Protein AF-A0A6I4SZS1-F1 (afdb_monomer)

Mean predicted aligned error: 14.14 Å

InterPro domains:
  IPR013424 PEP-CTER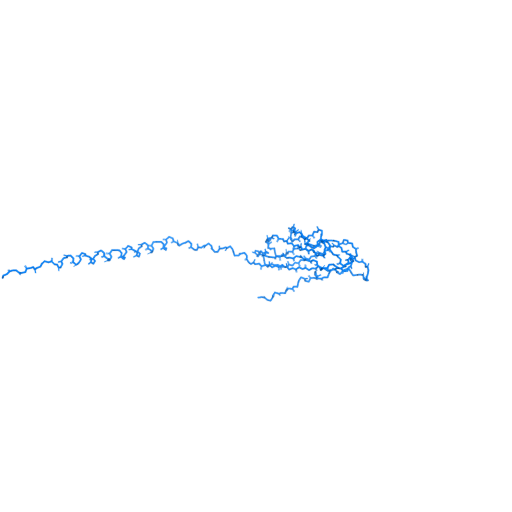M protein-sorting domain [PF07589] (123-147)
  IPR013424 PEP-CTERM protein-sorting domain [TIGR02595] (124-148)

Secondary structure (DSSP, 8-state):
-------TTTT----SSTTT---EEEEEEEEEE--TTEEEEEEEEEEPPPSSGGG-EEEEEEEETTEEPEEE-TTTTSS-EEE----BPPSEEEEEEEEEE-SS--EEEEEEEEE--------PPPHHHHHHHHHHHHHHHHHHHHHHHHHHTT-------

Solvent-accessible surface area (backbone atoms only — not comparable to full-atom values): 9493 Å² total; per-residue (Å²): 130,88,79,76,90,61,70,72,80,67,75,52,92,70,67,93,52,76,101,79,64,48,54,41,81,51,76,51,75,50,71,48,75,44,62,64,69,23,26,36,75,45,47,40,37,35,36,44,75,33,91,47,69,42,26,21,45,46,81,76,47,36,24,54,72,79,47,60,44,54,72,49,43,93,65,82,59,33,31,35,36,31,35,49,78,75,44,79,36,39,60,66,36,43,42,40,38,29,27,40,30,37,44,64,45,56,53,50,71,53,79,38,76,40,74,68,70,71,75,72,73,71,78,68,72,48,75,67,52,55,48,52,53,53,50,52,51,50,54,54,54,51,56,56,52,57,58,52,58,66,59,65,77,74,74,85,83,84,86,76,135

pLDDT: mean 78.37, std 19.18, range [21.27, 97.12]

Organism: NCBI:txid1737568

Nearest PDB structures (foldseek):
  4p8q-assembly1_B  TM=3.636E-01  e=7.326E-02  Homo sapiens
  6owo-assembly1_M  TM=4.122E-01  e=4.899E-01  Mus musculus
  2zou-assembly1_A  TM=3.584E-01  e=3.918E-01  Homo sapiens
  4en2-assembly2_A  TM=3.548E-01  e=3.705E-01  Mus musculus
  1yi9-assembly1_A  TM=5.148E-01  e=4.582E+00  Rattus norvegicus

Structure (mmCIF, N/CA/C/O backbone):
data_AF-A0A6I4SZS1-F1
#
_entry.id   AF-A0A6I4SZS1-F1
#
loop_
_atom_site.group_PDB
_atom_site.id
_atom_site.type_symbol
_atom_site.label_atom_id
_atom_site.label_alt_id
_atom_site.label_comp_id
_atom_site.label_asym_id
_atom_site.label_entity_id
_atom_site.label_seq_id
_atom_site.pdbx_PDB_ins_code
_atom_site.Cartn_x
_atom_site.Cartn_y
_atom_site.Cartn_z
_atom_site.occupancy
_atom_site.B_iso_or_equiv
_atom_site.auth_seq_id
_atom_site.auth_comp_id
_atom_site.auth_asym_id
_atom_site.auth_atom_id
_atom_site.pdbx_PDB_model_num
ATOM 1 N N . GLY A 1 1 ? 5.167 -8.222 21.572 1.00 28.92 1 GLY A N 1
ATOM 2 C CA . GLY A 1 1 ? 5.656 -9.169 20.557 1.00 28.92 1 GLY A CA 1
ATOM 3 C C . GLY A 1 1 ? 6.596 -8.414 19.655 1.00 28.92 1 GLY A C 1
ATOM 4 O O . GLY A 1 1 ? 6.268 -7.303 19.271 1.00 28.92 1 GLY A O 1
ATOM 5 N N . THR A 1 2 ? 7.782 -8.949 19.410 1.00 21.27 2 THR A N 1
ATOM 6 C CA . THR A 1 2 ? 8.777 -8.368 18.505 1.00 21.27 2 THR A CA 1
ATOM 7 C C . THR A 1 2 ? 8.239 -8.415 17.077 1.00 21.27 2 THR A C 1
ATOM 9 O O . THR A 1 2 ? 8.022 -9.494 16.532 1.00 21.27 2 THR A O 1
ATOM 12 N N . PHE A 1 3 ? 7.954 -7.250 16.494 1.00 26.09 3 PHE A N 1
ATOM 13 C CA . PHE A 1 3 ? 7.483 -7.146 15.117 1.00 26.09 3 PHE A CA 1
ATOM 14 C C . PHE A 1 3 ? 8.682 -7.323 14.195 1.00 26.09 3 PHE A C 1
ATOM 16 O O . PHE A 1 3 ? 9.512 -6.426 14.065 1.00 26.09 3 PHE A O 1
ATOM 23 N N . GLN A 1 4 ? 8.795 -8.494 13.577 1.00 26.86 4 GLN A N 1
ATOM 24 C CA . GLN A 1 4 ? 9.735 -8.689 12.487 1.00 26.86 4 GLN A CA 1
ATOM 25 C C . GLN A 1 4 ? 9.174 -7.941 11.273 1.00 26.86 4 GLN A C 1
ATOM 27 O O . GLN A 1 4 ? 8.398 -8.484 10.491 1.00 26.86 4 GLN A O 1
ATOM 32 N N . SER A 1 5 ? 9.515 -6.653 11.162 1.00 35.81 5 SER A N 1
ATOM 33 C CA . SER A 1 5 ? 9.376 -5.882 9.929 1.00 35.81 5 SER A CA 1
ATOM 34 C C . SER A 1 5 ? 10.332 -6.488 8.911 1.00 35.81 5 SER A C 1
ATOM 36 O O . SER A 1 5 ? 11.503 -6.134 8.811 1.00 35.81 5 SER A O 1
ATOM 38 N N . GLY A 1 6 ? 9.835 -7.498 8.227 1.00 31.92 6 GLY A N 1
ATOM 39 C CA . GLY A 1 6 ? 10.582 -8.264 7.262 1.00 31.92 6 GLY A CA 1
ATOM 40 C C . GLY A 1 6 ? 9.565 -8.976 6.413 1.00 31.92 6 GLY A C 1
ATOM 41 O O . GLY A 1 6 ? 9.266 -10.144 6.648 1.00 31.92 6 GLY A O 1
ATOM 42 N N . ILE A 1 7 ? 9.030 -8.260 5.428 1.00 43.97 7 ILE A N 1
ATOM 43 C CA . ILE A 1 7 ? 8.498 -8.910 4.241 1.00 43.97 7 ILE A CA 1
ATOM 44 C C . ILE A 1 7 ? 9.707 -9.558 3.540 1.00 43.97 7 ILE A C 1
ATOM 46 O O . ILE A 1 7 ? 10.241 -9.028 2.572 1.00 43.97 7 ILE A O 1
ATOM 50 N N . GLY A 1 8 ? 10.239 -10.653 4.084 1.00 35.41 8 GLY A N 1
ATOM 51 C CA . GLY A 1 8 ? 11.180 -11.471 3.329 1.00 35.41 8 GLY A CA 1
ATOM 52 C C . GLY A 1 8 ? 10.440 -12.064 2.127 1.00 35.41 8 GLY A C 1
ATOM 53 O O . GLY A 1 8 ? 9.239 -12.313 2.237 1.00 35.41 8 GLY A O 1
ATOM 54 N N . PRO A 1 9 ? 11.082 -12.336 0.986 1.00 37.59 9 PRO A N 1
ATOM 55 C CA . PRO A 1 9 ? 12.164 -11.641 0.294 1.00 37.59 9 PRO A CA 1
ATOM 56 C C . PRO A 1 9 ? 11.584 -10.624 -0.725 1.00 37.59 9 PRO A C 1
ATOM 58 O O . PRO A 1 9 ? 11.893 -10.684 -1.909 1.00 37.59 9 PRO A O 1
ATOM 61 N N . LEU A 1 10 ? 10.680 -9.722 -0.314 1.00 46.03 10 LEU A N 1
ATOM 62 C CA . LEU A 1 10 ? 9.997 -8.797 -1.246 1.00 46.03 10 LEU A CA 1
ATOM 63 C C . LEU A 1 10 ? 10.686 -7.432 -1.400 1.00 46.03 10 LEU A C 1
ATOM 65 O O . LEU A 1 10 ? 10.175 -6.552 -2.084 1.00 46.03 10 LEU A O 1
ATOM 69 N N . ASN A 1 11 ? 11.849 -7.243 -0.784 1.00 41.47 11 ASN A N 1
ATOM 70 C CA . ASN A 1 11 ? 12.668 -6.035 -0.900 1.00 41.47 11 ASN A CA 1
ATOM 71 C C . ASN A 1 11 ? 13.697 -6.094 -2.041 1.00 41.47 11 ASN A C 1
ATOM 73 O O . ASN A 1 11 ? 14.477 -5.157 -2.210 1.00 41.47 11 ASN A O 1
ATOM 77 N N . GLN A 1 12 ? 13.687 -7.157 -2.846 1.00 38.72 12 GLN A N 1
ATOM 78 C CA . GLN A 1 12 ? 14.489 -7.237 -4.056 1.00 38.72 12 GLN A CA 1
ATOM 79 C C . GLN A 1 12 ? 13.623 -7.800 -5.180 1.00 38.72 12 GLN A C 1
ATOM 81 O O . GLN A 1 12 ? 13.266 -8.975 -5.181 1.00 38.72 12 GLN A O 1
ATOM 86 N N . VAL A 1 13 ? 13.330 -6.970 -6.182 1.00 38.91 13 VAL A N 1
ATOM 87 C CA . VAL A 1 13 ? 13.135 -7.493 -7.536 1.00 38.91 13 VAL A CA 1
ATOM 88 C C . VAL A 1 13 ? 14.498 -8.052 -7.944 1.00 38.91 13 VAL A C 1
ATOM 90 O O . VAL A 1 13 ? 15.315 -7.346 -8.526 1.00 38.91 13 VAL A O 1
ATOM 93 N N . SER A 1 14 ? 14.812 -9.280 -7.522 1.00 39.84 14 SER A N 1
ATOM 94 C CA . SER A 1 14 ? 15.977 -9.991 -8.036 1.00 39.84 14 SER A CA 1
ATOM 95 C C . SER A 1 14 ? 15.536 -10.592 -9.353 1.00 39.84 14 SER A C 1
ATOM 97 O O . SER A 1 14 ? 14.948 -11.668 -9.398 1.00 39.84 14 SER A O 1
ATOM 99 N N . CYS A 1 15 ? 15.754 -9.872 -10.446 1.00 43.31 15 CYS A N 1
ATOM 100 C CA . CYS A 1 15 ? 15.994 -10.596 -11.678 1.00 43.31 15 CYS A CA 1
ATOM 101 C C . CYS A 1 15 ? 17.425 -11.097 -11.545 1.00 43.31 15 CYS A C 1
ATOM 103 O O . CYS A 1 15 ? 18.380 -10.322 -11.593 1.00 43.31 15 CYS A O 1
ATOM 105 N N . ASP A 1 16 ? 17.550 -12.392 -11.283 1.00 39.38 16 ASP A N 1
ATOM 106 C CA . ASP A 1 16 ? 18.818 -13.091 -11.130 1.00 39.38 16 ASP A CA 1
ATOM 107 C C . ASP A 1 16 ? 19.574 -13.145 -12.467 1.00 39.38 16 ASP A C 1
ATOM 109 O O . ASP A 1 16 ? 19.829 -14.233 -12.946 1.00 39.38 16 ASP A O 1
ATOM 113 N N . LEU A 1 17 ? 19.914 -12.015 -13.110 1.00 39.34 17 LEU A N 1
ATOM 114 C CA . LEU A 1 17 ? 20.815 -11.937 -14.271 1.00 39.34 17 LEU A CA 1
ATOM 115 C C . LEU A 1 17 ? 21.343 -10.500 -14.525 1.00 39.34 17 LEU A C 1
ATOM 117 O O . LEU A 1 17 ? 20.755 -9.751 -15.298 1.00 39.34 17 LEU A O 1
ATOM 121 N N . GLY A 1 18 ? 22.517 -10.162 -13.972 1.00 35.41 18 GLY A N 1
ATOM 122 C CA . GLY A 1 18 ? 23.518 -9.256 -14.581 1.00 35.41 18 GLY A CA 1
ATOM 123 C C . GLY A 1 18 ? 23.146 -7.797 -14.960 1.00 35.41 18 GLY A C 1
ATOM 124 O O . GLY A 1 18 ? 22.015 -7.353 -14.807 1.00 35.41 18 GLY 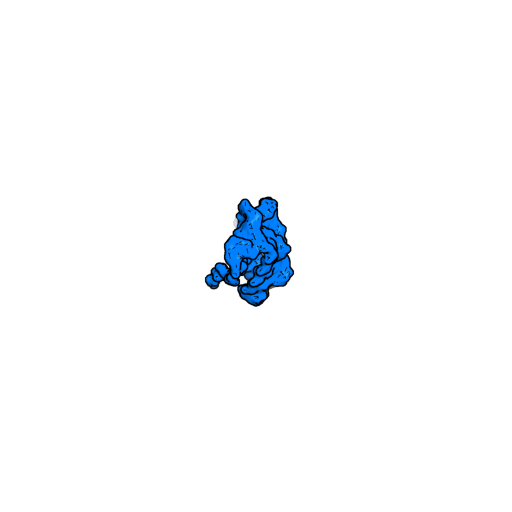A O 1
ATOM 125 N N . PRO A 1 19 ? 24.108 -6.984 -15.455 1.00 39.81 19 PRO A N 1
ATOM 126 C CA . PRO A 1 19 ? 24.094 -5.517 -15.292 1.00 39.81 19 PRO A CA 1
ATOM 127 C C . PRO A 1 19 ? 23.094 -4.714 -16.151 1.00 39.81 19 PRO A C 1
ATOM 129 O O . PRO A 1 19 ? 23.026 -3.494 -16.000 1.00 39.81 19 PRO A O 1
ATOM 132 N N . THR A 1 20 ? 22.341 -5.347 -17.057 1.00 47.59 20 THR A N 1
ATOM 133 C CA . THR A 1 20 ? 21.481 -4.668 -18.054 1.00 47.59 20 THR A CA 1
ATOM 134 C C . THR A 1 20 ? 20.214 -5.457 -18.444 1.00 47.59 20 THR A C 1
ATOM 136 O O . THR A 1 20 ? 19.604 -5.156 -19.466 1.00 47.59 20 THR A O 1
ATOM 139 N N . GLY A 1 21 ? 19.796 -6.466 -17.667 1.00 47.69 21 GLY A N 1
ATOM 140 C CA . GLY A 1 21 ? 18.838 -7.487 -18.136 1.00 47.69 21 GLY A CA 1
ATOM 141 C C . GLY A 1 21 ? 17.379 -7.399 -17.667 1.00 47.69 21 GLY A C 1
ATOM 142 O O . GLY A 1 21 ? 16.563 -8.194 -18.118 1.00 47.69 21 GLY A O 1
ATOM 143 N N . CYS A 1 22 ? 17.020 -6.480 -16.774 1.00 61.22 22 CYS A N 1
ATOM 144 C CA . CYS A 1 22 ? 15.723 -6.523 -16.082 1.00 61.22 22 CYS A CA 1
ATOM 145 C C . CYS A 1 22 ? 14.610 -5.660 -16.692 1.00 61.22 22 CYS A C 1
ATOM 147 O O . CYS A 1 22 ? 13.520 -5.617 -16.129 1.00 61.22 22 CYS A O 1
ATOM 149 N N . ALA A 1 23 ? 14.870 -4.906 -17.763 1.00 72.44 23 ALA A N 1
ATOM 150 C CA . ALA A 1 23 ? 13.878 -3.967 -18.280 1.00 72.44 23 ALA A CA 1
ATOM 151 C C . ALA A 1 23 ? 12.658 -4.706 -18.855 1.00 72.44 23 ALA A C 1
ATOM 153 O O . ALA A 1 23 ? 12.809 -5.620 -19.664 1.00 72.44 23 ALA A O 1
ATOM 154 N N . GLY A 1 24 ? 11.452 -4.300 -18.462 1.00 76.94 24 GLY A N 1
ATOM 155 C CA . GLY A 1 24 ? 10.213 -4.946 -18.892 1.00 76.94 24 GLY A CA 1
ATOM 156 C C . GLY A 1 24 ? 9.192 -5.103 -17.773 1.00 76.94 24 GLY A C 1
ATOM 157 O O . GLY A 1 24 ? 9.230 -4.382 -16.777 1.00 76.94 24 GLY A O 1
ATOM 158 N N . ILE A 1 25 ? 8.249 -6.026 -17.972 1.00 82.06 25 ILE A N 1
ATOM 159 C CA . ILE A 1 25 ? 7.197 -6.334 -16.997 1.00 82.06 25 ILE A CA 1
ATOM 160 C C . ILE A 1 25 ? 7.795 -7.158 -15.860 1.00 82.06 25 ILE A C 1
ATOM 162 O O . ILE A 1 25 ? 8.487 -8.143 -16.107 1.00 82.06 25 ILE A O 1
ATOM 166 N N . PHE A 1 26 ? 7.469 -6.799 -14.624 1.00 80.12 26 PHE A N 1
ATOM 167 C CA . PHE A 1 26 ? 7.758 -7.612 -13.450 1.00 80.12 26 PHE A CA 1
ATOM 168 C C . PHE A 1 26 ? 6.477 -7.938 -12.685 1.00 80.12 26 PHE A C 1
ATOM 170 O O . PHE A 1 26 ? 5.496 -7.192 -12.713 1.00 80.12 26 PHE A O 1
ATOM 177 N N . THR A 1 27 ? 6.536 -9.042 -11.946 1.00 81.94 27 THR A N 1
ATOM 178 C CA . THR A 1 27 ? 5.549 -9.435 -10.941 1.00 81.94 27 THR A CA 1
ATOM 179 C C . THR A 1 27 ? 6.283 -9.883 -9.685 1.00 81.94 27 THR A C 1
ATOM 181 O O . THR A 1 27 ? 7.196 -10.702 -9.765 1.00 81.94 27 THR A O 1
ATOM 184 N N . ALA A 1 28 ? 5.872 -9.372 -8.534 1.00 77.62 28 ALA A N 1
ATOM 185 C CA . ALA A 1 28 ? 6.356 -9.752 -7.220 1.00 77.62 28 ALA A CA 1
ATOM 186 C C . ALA A 1 28 ? 5.161 -10.196 -6.374 1.00 77.62 28 ALA A C 1
ATOM 188 O O . ALA A 1 28 ? 4.218 -9.433 -6.165 1.00 77.62 28 ALA A O 1
ATOM 189 N N . SER A 1 29 ? 5.209 -11.430 -5.885 1.00 80.88 29 SER A N 1
ATOM 190 C CA . SER A 1 29 ? 4.150 -12.026 -5.075 1.00 80.88 29 SER A CA 1
ATOM 191 C C . SER A 1 29 ? 4.746 -12.594 -3.802 1.00 80.88 29 SER A C 1
ATOM 193 O O . SER A 1 29 ? 5.776 -13.264 -3.838 1.00 80.88 29 SER A O 1
ATOM 195 N N . GLY A 1 30 ? 4.094 -12.347 -2.672 1.00 80.25 30 GLY A N 1
ATOM 196 C CA . GLY A 1 30 ? 4.518 -12.885 -1.389 1.00 80.25 30 GLY A CA 1
ATOM 197 C C . GLY A 1 30 ? 3.347 -13.089 -0.450 1.00 80.25 30 GLY A C 1
ATOM 198 O O . GLY A 1 30 ? 2.292 -12.464 -0.579 1.00 80.25 30 GLY A O 1
ATOM 199 N N . THR A 1 31 ? 3.546 -13.983 0.511 1.00 86.75 31 THR A N 1
ATOM 200 C CA . THR A 1 31 ? 2.545 -14.299 1.524 1.00 86.75 31 THR A CA 1
ATOM 201 C C . THR A 1 31 ? 3.058 -13.957 2.906 1.00 86.75 31 THR A C 1
ATOM 203 O O . THR A 1 31 ? 4.223 -14.207 3.209 1.00 86.75 31 THR A O 1
ATOM 206 N N . PHE A 1 32 ? 2.182 -13.457 3.770 1.00 86.00 32 PHE A N 1
ATOM 207 C CA . PHE A 1 32 ? 2.509 -13.218 5.170 1.00 86.00 32 PHE A CA 1
ATOM 208 C C . PHE A 1 32 ? 1.369 -13.650 6.084 1.00 86.00 32 PHE A C 1
ATOM 210 O O . PHE A 1 32 ? 0.187 -13.532 5.746 1.00 86.00 32 PHE A O 1
ATOM 217 N N . ALA A 1 33 ? 1.734 -14.144 7.263 1.00 88.62 33 ALA A N 1
ATOM 218 C CA . ALA A 1 33 ? 0.766 -14.463 8.295 1.00 88.62 33 ALA A CA 1
ATOM 219 C C . ALA A 1 33 ? 0.370 -13.197 9.062 1.00 88.62 33 ALA A C 1
ATOM 221 O O . ALA A 1 33 ? 1.216 -12.361 9.383 1.00 88.62 33 ALA A O 1
ATOM 222 N N . ALA A 1 34 ? -0.913 -13.073 9.379 1.00 86.69 34 ALA A N 1
ATOM 223 C CA . ALA A 1 34 ? -1.421 -12.047 10.279 1.00 86.69 34 ALA A CA 1
ATOM 224 C C . ALA A 1 34 ? -2.500 -12.647 11.179 1.00 86.69 34 ALA A C 1
ATOM 226 O O . ALA A 1 34 ? -3.075 -13.694 10.884 1.00 86.69 34 ALA A O 1
ATOM 227 N N . ASN A 1 35 ? -2.775 -11.979 12.296 1.00 87.06 35 ASN A N 1
ATOM 228 C CA . ASN A 1 35 ? -3.810 -12.424 13.216 1.00 87.06 35 ASN A CA 1
ATOM 229 C C . ASN A 1 35 ? -5.190 -12.268 12.553 1.00 87.06 35 ASN A C 1
ATOM 231 O O . ASN A 1 35 ? -5.567 -11.139 12.217 1.00 87.06 35 ASN A O 1
ATOM 235 N N . PRO A 1 36 ? -5.973 -13.352 12.404 1.00 84.75 36 PRO A N 1
ATOM 236 C CA . PRO A 1 36 ? -7.337 -13.247 11.904 1.00 84.75 36 PRO A CA 1
ATOM 237 C C . PRO A 1 36 ? -8.156 -12.256 12.740 1.00 84.75 36 PRO A C 1
ATOM 239 O O . PRO A 1 36 ? -8.061 -12.228 13.969 1.00 84.75 36 PRO A O 1
ATOM 242 N N . GLY A 1 37 ? -8.950 -11.417 12.073 1.00 81.56 37 GLY A N 1
ATOM 243 C CA . GLY A 1 37 ? -9.769 -10.392 12.733 1.00 81.56 37 GLY A CA 1
ATOM 244 C C . GLY A 1 37 ? -9.032 -9.089 13.068 1.00 81.56 37 GLY A C 1
ATOM 245 O O . GLY A 1 37 ? -9.654 -8.151 13.566 1.00 81.56 37 GLY A O 1
ATOM 246 N N . TRP A 1 38 ? -7.733 -8.993 12.773 1.00 90.62 38 TRP A N 1
ATOM 247 C CA . TRP A 1 38 ? -7.061 -7.699 12.667 1.00 90.62 38 TRP A CA 1
ATOM 248 C C . TRP A 1 38 ? -7.419 -7.042 11.337 1.00 90.62 38 TRP A C 1
ATOM 250 O O . TRP A 1 38 ? -7.801 -7.710 10.376 1.00 90.62 38 TRP A O 1
ATOM 260 N N . GLN A 1 39 ? -7.290 -5.726 11.280 1.00 92.00 39 GLN A N 1
ATOM 261 C CA . GLN A 1 39 ? -7.523 -4.938 10.083 1.00 92.00 39 GLN A CA 1
ATOM 262 C C . GLN A 1 39 ? -6.242 -4.209 9.704 1.00 92.00 39 GLN A C 1
ATOM 264 O O . GLN A 1 39 ? -5.478 -3.758 10.559 1.00 92.00 39 GLN A O 1
ATOM 269 N N . LEU A 1 40 ? -6.010 -4.096 8.405 1.00 91.62 40 LEU A N 1
ATOM 270 C CA . LEU A 1 40 ? -5.047 -3.161 7.857 1.00 91.62 40 LEU A CA 1
ATOM 271 C C . LEU A 1 40 ? -5.543 -1.740 8.142 1.00 91.62 40 LEU A C 1
ATOM 273 O O . LEU A 1 40 ? -6.603 -1.349 7.665 1.00 91.62 40 LEU A O 1
ATOM 277 N N . VAL A 1 41 ? -4.787 -0.983 8.929 1.00 90.62 41 VAL A N 1
ATOM 278 C CA . VAL A 1 41 ? -5.123 0.399 9.316 1.00 90.62 41 VAL A CA 1
ATOM 279 C C . VAL A 1 41 ? -4.307 1.435 8.546 1.00 90.62 41 VAL A C 1
ATOM 281 O O . VAL A 1 41 ? -4.623 2.618 8.578 1.00 90.62 41 VAL A O 1
ATOM 284 N N . GLY A 1 42 ? -3.265 0.998 7.841 1.00 89.69 42 GLY A N 1
ATOM 285 C CA . GLY A 1 42 ? -2.476 1.845 6.961 1.00 89.69 42 GLY A CA 1
ATOM 286 C C . GLY A 1 42 ? -1.629 1.006 6.020 1.00 89.69 42 GLY A C 1
ATOM 287 O O . GLY A 1 42 ? -1.173 -0.077 6.386 1.00 89.69 42 GLY A O 1
ATOM 288 N N . ALA A 1 43 ? -1.432 1.502 4.806 1.00 92.00 43 ALA A N 1
ATOM 289 C CA . ALA A 1 43 ? -0.613 0.841 3.808 1.00 92.00 43 ALA A CA 1
ATOM 290 C C . ALA A 1 43 ? -0.076 1.842 2.794 1.00 92.00 43 ALA A C 1
ATOM 292 O O . ALA A 1 43 ? -0.813 2.712 2.325 1.00 92.00 43 ALA A O 1
ATOM 293 N N . ALA A 1 44 ? 1.191 1.668 2.441 1.00 92.12 44 ALA A N 1
ATOM 294 C CA . ALA A 1 44 ? 1.836 2.403 1.372 1.00 92.12 44 ALA A CA 1
ATOM 295 C C . ALA A 1 44 ? 2.752 1.468 0.578 1.00 92.12 44 ALA A C 1
ATOM 297 O O . ALA A 1 44 ? 3.516 0.697 1.156 1.00 92.12 44 ALA A O 1
ATOM 298 N N . LEU A 1 45 ? 2.691 1.567 -0.744 1.00 92.31 45 LEU A N 1
ATOM 299 C CA . LEU A 1 45 ? 3.723 1.105 -1.668 1.00 92.31 45 LEU A CA 1
ATOM 300 C C . LEU A 1 45 ? 4.366 2.334 -2.300 1.00 92.31 45 LEU A C 1
ATOM 302 O O . LEU A 1 45 ? 3.682 3.331 -2.513 1.00 92.31 45 LEU A O 1
ATOM 306 N N . THR A 1 46 ? 5.656 2.280 -2.604 1.00 93.00 46 THR A N 1
ATOM 307 C CA . THR A 1 46 ? 6.350 3.376 -3.275 1.00 93.00 46 THR A CA 1
ATOM 308 C C . THR A 1 46 ? 7.515 2.886 -4.118 1.00 93.00 46 THR A C 1
ATOM 310 O O . THR A 1 46 ? 8.176 1.911 -3.755 1.00 93.00 46 THR A O 1
ATOM 313 N N . THR A 1 47 ? 7.770 3.549 -5.241 1.00 90.88 47 THR A N 1
ATOM 314 C CA . THR A 1 47 ? 8.988 3.357 -6.034 1.00 90.88 47 THR A CA 1
ATOM 315 C C . THR A 1 47 ? 10.081 4.322 -5.583 1.00 90.88 47 THR A C 1
ATOM 317 O O . THR A 1 47 ? 9.811 5.390 -5.035 1.00 90.88 47 THR A O 1
ATOM 320 N N . GLY A 1 48 ? 11.342 3.942 -5.785 1.00 84.25 48 GLY A N 1
ATOM 321 C CA . GLY A 1 48 ? 12.451 4.878 -5.633 1.00 84.25 48 GLY A CA 1
ATOM 322 C C . GLY A 1 48 ? 12.381 5.978 -6.702 1.00 84.25 48 GLY A C 1
ATOM 323 O O . GLY A 1 48 ? 12.008 5.677 -7.837 1.00 84.25 48 GLY A O 1
ATOM 324 N N . PRO A 1 49 ? 12.767 7.226 -6.379 1.00 89.12 49 PRO A N 1
ATOM 325 C CA . PRO A 1 49 ? 12.732 8.322 -7.336 1.00 89.12 49 PRO A CA 1
ATOM 326 C C . PRO A 1 49 ? 13.664 8.048 -8.516 1.00 89.12 49 PRO A C 1
ATOM 328 O O . PRO A 1 49 ? 14.870 7.835 -8.352 1.00 89.12 49 PRO A O 1
ATOM 331 N N . ALA A 1 50 ? 13.100 8.075 -9.717 1.00 90.31 50 ALA A N 1
ATOM 332 C CA . ALA A 1 50 ? 13.836 7.883 -10.950 1.00 90.31 50 ALA A CA 1
ATOM 333 C C . ALA A 1 50 ? 14.669 9.121 -11.313 1.00 90.31 50 ALA A C 1
ATOM 335 O O . ALA A 1 50 ? 14.227 10.263 -11.227 1.00 90.31 50 ALA A O 1
ATOM 336 N N . THR A 1 51 ? 15.879 8.891 -11.805 1.00 91.75 51 THR A N 1
ATOM 337 C CA . THR A 1 51 ? 16.723 9.936 -12.415 1.00 91.75 51 THR A CA 1
ATOM 338 C C . THR A 1 51 ? 16.962 9.676 -13.900 1.00 91.75 51 THR A C 1
ATOM 340 O O . THR A 1 51 ? 17.486 10.534 -14.606 1.00 91.75 51 THR A O 1
ATOM 343 N N . ALA A 1 52 ? 16.561 8.499 -14.386 1.00 90.06 52 ALA A N 1
ATOM 344 C CA . ALA A 1 52 ? 16.615 8.083 -15.776 1.00 90.06 52 ALA A CA 1
ATOM 345 C C . ALA A 1 52 ? 15.519 7.043 -16.064 1.00 90.06 52 ALA A C 1
ATOM 347 O O . ALA A 1 52 ? 14.968 6.420 -15.162 1.00 90.06 52 ALA A O 1
ATOM 348 N N . ALA A 1 53 ? 15.246 6.771 -17.341 1.00 87.81 53 ALA A N 1
ATOM 349 C CA . ALA A 1 53 ? 14.292 5.721 -17.705 1.00 87.81 53 ALA A CA 1
ATOM 350 C C . ALA A 1 53 ? 14.705 4.332 -17.176 1.00 87.81 53 ALA A C 1
ATOM 352 O O . ALA A 1 53 ? 13.842 3.526 -16.853 1.00 87.81 53 ALA A O 1
ATOM 353 N N . SER A 1 54 ? 16.009 4.060 -17.040 1.00 85.00 54 SER A N 1
ATOM 354 C CA . SER A 1 54 ? 16.540 2.754 -16.623 1.00 85.00 54 SER A CA 1
ATOM 355 C C . SER A 1 54 ? 16.359 2.434 -15.136 1.00 85.00 54 SER A C 1
ATOM 357 O O . SER A 1 54 ? 16.377 1.262 -14.772 1.00 85.00 54 SER A O 1
ATOM 359 N N . ASN A 1 55 ? 16.171 3.431 -14.268 1.00 83.75 55 ASN A N 1
ATOM 360 C CA . ASN A 1 55 ? 15.852 3.211 -12.853 1.00 83.75 55 ASN A CA 1
ATOM 361 C C . ASN A 1 55 ? 14.399 3.542 -12.503 1.00 83.75 55 ASN A C 1
ATOM 363 O O . ASN A 1 55 ? 14.026 3.425 -11.338 1.00 83.75 55 ASN A O 1
ATOM 367 N N . ASN A 1 56 ? 13.581 3.894 -13.499 1.00 87.81 56 ASN A N 1
ATOM 368 C CA . ASN A 1 56 ? 12.165 4.131 -13.289 1.00 87.81 56 ASN A CA 1
ATOM 369 C C . ASN A 1 56 ? 11.393 2.811 -13.131 1.00 87.81 56 ASN A C 1
ATOM 371 O O . ASN A 1 56 ? 11.660 1.825 -13.828 1.00 87.81 56 ASN A O 1
ATOM 375 N N . ILE A 1 57 ? 10.427 2.810 -12.217 1.00 86.69 57 ILE A N 1
ATOM 376 C CA . ILE A 1 57 ? 9.426 1.763 -12.050 1.00 86.69 57 ILE A CA 1
ATOM 377 C C . ILE A 1 57 ? 8.054 2.407 -12.161 1.00 86.69 57 ILE A C 1
ATOM 379 O O . ILE A 1 57 ? 7.783 3.384 -11.471 1.00 86.69 57 ILE A O 1
ATOM 383 N N . ASN A 1 58 ? 7.195 1.795 -12.975 1.00 90.38 58 ASN A N 1
ATOM 384 C CA . ASN A 1 58 ? 5.785 2.142 -13.052 1.00 90.38 58 ASN A CA 1
ATOM 385 C C . ASN A 1 58 ? 4.937 0.947 -12.599 1.00 90.38 58 ASN A C 1
ATOM 387 O O . ASN A 1 58 ? 4.942 -0.100 -13.251 1.00 90.38 58 ASN A O 1
ATOM 391 N N . PHE A 1 59 ? 4.221 1.068 -11.489 1.00 92.31 59 PHE A N 1
ATOM 392 C CA . PHE A 1 59 ? 3.216 0.118 -11.048 1.00 92.31 59 PHE A CA 1
ATOM 393 C C . PHE A 1 59 ? 2.073 0.035 -12.063 1.00 92.31 59 PHE A C 1
ATOM 395 O O . PHE A 1 59 ? 1.547 1.030 -12.549 1.00 92.31 59 PHE A O 1
ATOM 402 N N . THR A 1 60 ? 1.656 -1.190 -12.363 1.00 92.75 60 THR A N 1
ATOM 403 C CA . THR A 1 60 ? 0.464 -1.468 -13.181 1.00 92.75 60 THR A CA 1
ATOM 404 C C . THR A 1 60 ? -0.657 -2.050 -12.336 1.00 92.75 60 THR A C 1
ATOM 406 O O . THR A 1 60 ? -1.829 -1.783 -12.587 1.00 92.75 60 THR A O 1
ATOM 409 N N . SER A 1 61 ? -0.313 -2.842 -11.318 1.00 94.50 61 SER A N 1
ATOM 410 C CA . SER A 1 61 ? -1.267 -3.370 -10.350 1.00 94.50 61 SER A CA 1
ATOM 411 C C . SER A 1 61 ? -0.577 -3.686 -9.027 1.00 94.50 61 SER A C 1
ATOM 413 O O . SE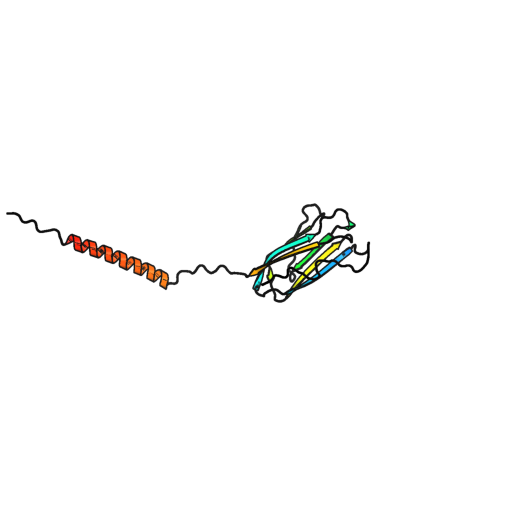R A 1 61 ? 0.590 -4.064 -8.984 1.00 94.50 61 SER A O 1
ATOM 415 N N . ALA A 1 62 ? -1.313 -3.569 -7.931 1.00 94.25 62 ALA A N 1
ATOM 416 C CA . ALA A 1 62 ? -0.997 -4.289 -6.713 1.00 94.25 62 ALA A CA 1
ATOM 417 C C . ALA A 1 62 ? -2.296 -4.691 -6.035 1.00 94.25 62 ALA A C 1
ATOM 419 O O . ALA A 1 62 ? -3.284 -3.959 -6.102 1.00 94.25 62 ALA A O 1
ATOM 420 N N . THR A 1 63 ? -2.301 -5.847 -5.383 1.00 95.69 63 THR A N 1
ATOM 421 C CA . THR A 1 63 ? -3.468 -6.355 -4.666 1.00 95.69 63 THR A CA 1
ATOM 422 C C . THR A 1 63 ? -3.063 -6.981 -3.348 1.00 95.69 63 THR A C 1
ATOM 424 O O . THR A 1 63 ? -2.123 -7.776 -3.321 1.00 95.69 63 THR A O 1
ATOM 427 N N . LEU A 1 64 ? -3.830 -6.720 -2.293 1.00 94.56 64 LEU A N 1
ATOM 428 C CA . LEU A 1 64 ? -3.776 -7.474 -1.045 1.00 94.56 64 LEU A CA 1
ATOM 429 C C . LEU A 1 64 ? -5.038 -8.328 -0.930 1.00 94.56 64 LEU A C 1
ATOM 431 O O . LEU A 1 64 ? -6.141 -7.793 -0.856 1.00 94.56 64 LEU A O 1
ATOM 435 N N . ASN A 1 65 ? -4.889 -9.653 -0.933 1.00 94.25 65 ASN A N 1
ATOM 436 C CA . ASN A 1 65 ? -6.010 -10.603 -0.941 1.00 94.25 65 ASN A CA 1
ATOM 437 C C . ASN A 1 65 ? -7.019 -10.332 -2.077 1.00 94.25 65 ASN A C 1
ATOM 439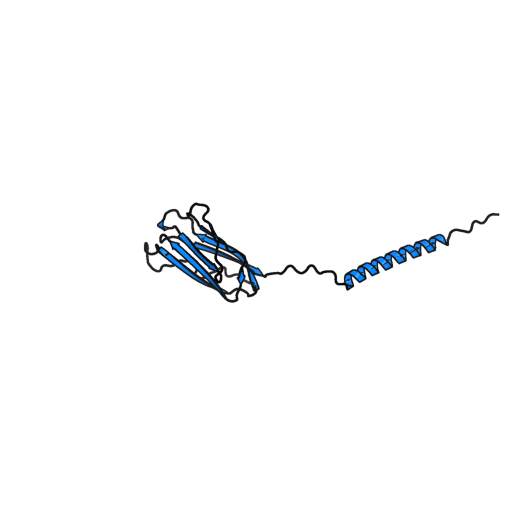 O O . ASN A 1 65 ? -8.226 -10.466 -1.891 1.00 94.25 65 ASN A O 1
ATOM 443 N N . GLY A 1 66 ? -6.527 -9.890 -3.239 1.00 94.62 66 GLY A N 1
ATOM 444 C CA . GLY A 1 66 ? -7.356 -9.510 -4.387 1.00 94.62 66 GLY A CA 1
ATOM 445 C C . GLY A 1 66 ? -7.969 -8.105 -4.319 1.00 94.62 66 GLY A C 1
ATOM 446 O O . GLY A 1 66 ? -8.535 -7.659 -5.312 1.00 94.62 66 GLY A O 1
ATOM 447 N N . ILE A 1 67 ? -7.828 -7.376 -3.206 1.00 96.25 67 ILE A N 1
ATOM 448 C CA . ILE A 1 67 ? -8.271 -5.979 -3.100 1.00 96.25 67 ILE A CA 1
ATOM 449 C C . ILE A 1 67 ? -7.186 -5.060 -3.682 1.00 96.25 67 ILE A C 1
ATOM 451 O O . ILE A 1 67 ? -6.040 -5.142 -3.232 1.00 96.25 67 ILE A O 1
ATOM 455 N N . PRO A 1 68 ? -7.502 -4.208 -4.673 1.00 97.12 68 PRO A N 1
ATOM 456 C CA . PRO A 1 68 ? -6.501 -3.433 -5.395 1.00 97.12 68 PRO A CA 1
ATOM 457 C C . PRO A 1 68 ? -6.009 -2.207 -4.620 1.00 97.12 68 PRO A C 1
ATOM 459 O O . PRO A 1 68 ? -6.764 -1.567 -3.887 1.00 97.12 68 PRO A O 1
ATOM 462 N N . PHE A 1 69 ? -4.747 -1.848 -4.849 1.00 97.06 69 PHE A N 1
ATOM 463 C CA . PHE A 1 69 ? -4.197 -0.548 -4.482 1.00 97.06 69 PHE A CA 1
ATOM 464 C C . PHE A 1 69 ? -4.619 0.514 -5.508 1.00 97.06 69 PHE A C 1
ATOM 466 O O . PHE A 1 69 ? -4.686 0.249 -6.707 1.00 97.06 69 PHE A O 1
ATOM 473 N N . ALA A 1 70 ? -4.865 1.729 -5.031 1.00 96.94 70 ALA A N 1
ATOM 474 C CA . ALA A 1 70 ? -4.980 2.933 -5.834 1.00 96.94 70 ALA A CA 1
ATOM 475 C C . ALA A 1 70 ? -3.602 3.591 -5.958 1.00 96.94 70 ALA A C 1
ATOM 477 O O . ALA A 1 70 ? -2.959 3.872 -4.939 1.00 96.94 70 ALA A O 1
ATOM 478 N N . PHE A 1 71 ? -3.166 3.841 -7.192 1.00 95.88 71 PHE A N 1
ATOM 479 C CA . PHE A 1 71 ? -1.873 4.455 -7.479 1.00 95.88 71 PHE A CA 1
ATOM 480 C C . PHE A 1 71 ? -1.989 5.939 -7.811 1.00 95.88 71 PHE A C 1
ATOM 482 O O . PHE A 1 71 ? -2.970 6.378 -8.410 1.00 95.88 71 PHE A O 1
ATOM 489 N N . PHE A 1 72 ? -0.964 6.699 -7.438 1.00 94.12 72 PHE A N 1
ATOM 490 C CA . PHE A 1 72 ? -0.794 8.094 -7.814 1.00 94.12 72 PHE A CA 1
ATOM 491 C C . PHE A 1 72 ? 0.693 8.443 -7.951 1.00 94.12 72 PHE A C 1
ATOM 493 O O . PHE A 1 72 ? 1.538 7.906 -7.233 1.00 94.12 72 PHE A O 1
ATOM 500 N N . SER A 1 73 ? 0.996 9.382 -8.848 1.00 93.69 73 SER A N 1
ATOM 501 C CA . SER A 1 73 ? 2.372 9.745 -9.217 1.00 93.69 73 SER A CA 1
ATOM 502 C C . SER A 1 73 ? 2.498 11.276 -9.199 1.00 93.69 73 SER A C 1
ATOM 504 O O . SER A 1 73 ? 2.239 11.921 -10.217 1.00 93.69 73 SER A O 1
ATOM 506 N N . PRO A 1 74 ? 2.820 11.891 -8.042 1.00 87.94 74 PRO A N 1
ATOM 507 C CA . PRO A 1 74 ? 2.759 13.346 -7.865 1.00 87.94 74 PRO A CA 1
ATOM 508 C C . PRO A 1 74 ? 3.784 14.094 -8.730 1.00 87.94 74 PRO A C 1
ATOM 510 O O . PRO A 1 74 ? 3.535 15.225 -9.137 1.00 87.94 74 PRO A O 1
ATOM 513 N N . ASP A 1 75 ? 4.889 13.429 -9.070 1.00 85.75 75 ASP A N 1
ATOM 514 C CA . ASP A 1 75 ? 6.022 13.994 -9.809 1.00 85.75 75 ASP A CA 1
ATOM 515 C C . ASP A 1 75 ? 6.044 13.548 -11.282 1.00 85.75 75 ASP A C 1
ATOM 517 O O . ASP A 1 75 ? 7.106 13.386 -11.882 1.00 85.75 75 ASP A O 1
ATOM 521 N N . GLY A 1 76 ? 4.877 13.255 -11.866 1.00 83.06 76 GLY A N 1
ATOM 522 C CA . GLY A 1 76 ? 4.769 12.883 -13.283 1.00 83.06 76 GLY A CA 1
ATOM 523 C C . GLY A 1 76 ? 5.436 11.549 -13.645 1.00 83.06 76 GLY A C 1
ATOM 524 O O . GLY A 1 76 ? 5.886 11.382 -14.775 1.00 83.06 76 GLY A O 1
ATOM 525 N N . GLY A 1 77 ? 5.510 10.610 -12.695 1.00 85.44 77 GLY A N 1
ATOM 526 C CA . GLY A 1 77 ? 6.081 9.273 -12.907 1.00 85.44 77 GLY A CA 1
ATOM 527 C C . GLY A 1 77 ? 7.562 9.137 -12.542 1.00 85.44 77 GLY A C 1
ATOM 528 O O . GLY A 1 77 ? 8.190 8.162 -12.941 1.00 85.44 77 GLY A O 1
ATOM 529 N N . ILE A 1 78 ? 8.136 10.099 -11.806 1.00 90.94 78 ILE A N 1
ATOM 530 C CA . ILE A 1 78 ? 9.464 9.945 -11.181 1.00 90.94 78 ILE A CA 1
ATOM 531 C C . ILE A 1 78 ? 9.394 8.996 -9.982 1.00 90.94 78 ILE A C 1
ATOM 533 O O . ILE A 1 78 ? 10.248 8.128 -9.831 1.00 90.94 78 ILE A O 1
ATOM 537 N N . SER A 1 79 ? 8.382 9.178 -9.137 1.00 92.69 79 SER A N 1
ATOM 538 C CA . SER A 1 79 ? 8.031 8.256 -8.061 1.00 92.69 79 SER A CA 1
ATOM 539 C C . SER A 1 79 ? 6.541 7.981 -8.133 1.00 92.69 79 SER A C 1
ATOM 541 O O . SER A 1 79 ? 5.747 8.856 -8.497 1.00 92.69 79 SER A O 1
ATOM 543 N N . GLU A 1 80 ? 6.166 6.780 -7.731 1.00 93.81 80 GLU A N 1
ATOM 544 C CA . GLU A 1 80 ? 4.780 6.361 -7.649 1.00 93.81 80 GLU A CA 1
ATOM 545 C C . GLU A 1 80 ? 4.467 5.874 -6.252 1.00 93.81 80 GLU A C 1
ATOM 547 O O . GLU A 1 80 ? 5.333 5.365 -5.537 1.00 93.81 80 GLU A O 1
ATOM 552 N N . PHE A 1 81 ? 3.207 6.023 -5.872 1.00 95.25 81 PHE A N 1
ATOM 553 C CA . PHE A 1 81 ? 2.704 5.648 -4.568 1.00 95.25 81 PHE A CA 1
ATOM 554 C C . PHE A 1 81 ? 1.428 4.843 -4.732 1.00 95.25 81 PHE A C 1
ATOM 556 O O . PHE A 1 81 ? 0.560 5.197 -5.523 1.00 95.25 81 PHE A O 1
ATOM 563 N N . GLY A 1 82 ? 1.304 3.766 -3.967 1.00 95.94 82 GLY A N 1
ATOM 564 C CA . GLY A 1 82 ? 0.106 2.946 -3.885 1.00 95.94 82 GLY A CA 1
ATOM 565 C C . GLY A 1 82 ? -0.478 2.997 -2.487 1.00 95.94 82 GLY A C 1
ATOM 566 O O . GLY A 1 82 ? 0.241 2.802 -1.511 1.00 95.94 82 GLY A O 1
ATOM 567 N N . THR A 1 83 ? -1.786 3.189 -2.381 1.00 96.50 83 THR A N 1
ATOM 568 C CA . THR A 1 83 ? -2.530 3.076 -1.117 1.00 96.50 83 THR A CA 1
ATOM 569 C C . THR A 1 83 ? -3.690 2.111 -1.287 1.00 96.50 83 THR A C 1
ATOM 571 O O . THR A 1 83 ? -4.133 1.860 -2.400 1.00 96.50 83 THR A O 1
ATOM 574 N N . ILE A 1 84 ? -4.191 1.542 -0.201 1.00 95.81 84 ILE A N 1
ATOM 575 C CA . ILE A 1 84 ? -5.330 0.623 -0.228 1.00 95.81 84 ILE A CA 1
ATOM 576 C C . ILE A 1 84 ? -6.245 0.967 0.952 1.00 95.81 84 ILE A C 1
ATOM 578 O O . ILE A 1 84 ? -5.738 1.336 2.019 1.00 95.81 84 ILE A O 1
ATOM 582 N N . PRO A 1 85 ? -7.579 0.894 0.794 1.00 92.81 85 PRO A N 1
ATOM 583 C CA . PRO A 1 85 ? -8.491 1.049 1.919 1.00 92.81 85 PRO A CA 1
ATOM 584 C C . PRO A 1 85 ? -8.259 -0.030 2.991 1.00 92.81 85 PRO A C 1
ATOM 586 O O . PRO A 1 85 ? -7.607 -1.043 2.730 1.00 92.81 85 PRO A O 1
ATOM 589 N N . PRO A 1 86 ? -8.817 0.140 4.200 1.00 92.12 86 PRO A N 1
ATOM 590 C CA . PRO A 1 86 ? -8.735 -0.876 5.239 1.00 92.12 86 PRO A CA 1
ATOM 591 C C . PRO A 1 86 ? -9.266 -2.243 4.778 1.00 92.12 86 PRO A C 1
ATOM 593 O O . PRO A 1 86 ? -10.398 -2.360 4.313 1.00 92.12 86 PRO A O 1
ATOM 596 N N . VAL A 1 87 ? -8.464 -3.293 4.965 1.00 92.25 87 VAL A N 1
ATOM 597 C CA . VAL A 1 87 ? -8.792 -4.687 4.610 1.00 92.25 87 VAL A CA 1
ATOM 598 C C . VAL A 1 87 ? -8.744 -5.552 5.865 1.00 92.25 87 VAL A C 1
ATOM 600 O O . VAL A 1 87 ? -7.864 -5.378 6.706 1.00 92.25 87 VAL A O 1
ATOM 603 N N . MET A 1 88 ? -9.673 -6.496 6.013 1.00 92.75 88 MET A N 1
ATOM 604 C CA . MET A 1 88 ? -9.614 -7.483 7.096 1.00 92.75 88 MET A CA 1
ATOM 605 C C . MET A 1 88 ? -8.545 -8.536 6.802 1.00 92.75 88 MET A C 1
ATOM 607 O O . MET A 1 88 ? -8.503 -9.103 5.710 1.00 92.75 88 MET A O 1
ATOM 611 N N . MET A 1 89 ? -7.689 -8.808 7.784 1.00 91.75 89 MET A N 1
ATOM 612 C CA . MET A 1 89 ? -6.615 -9.782 7.651 1.00 91.75 89 MET A CA 1
ATOM 613 C C . MET A 1 89 ? -7.123 -11.209 7.822 1.00 91.75 89 MET A C 1
ATOM 615 O O . MET A 1 89 ? -7.922 -11.521 8.711 1.00 91.75 89 MET A O 1
ATOM 619 N N . GLN A 1 90 ? -6.601 -12.078 6.966 1.00 91.81 90 GLN A N 1
ATOM 620 C CA . GLN A 1 90 ? -6.750 -13.524 7.031 1.00 91.81 90 GLN A CA 1
ATOM 621 C C . GLN A 1 90 ? -5.554 -14.131 7.777 1.00 91.81 90 GLN A C 1
ATOM 623 O O . GLN A 1 90 ? -4.565 -13.443 8.043 1.00 91.81 90 GLN A O 1
ATOM 628 N N . ALA A 1 91 ? -5.623 -15.428 8.087 1.00 89.44 91 ALA A N 1
ATOM 629 C CA . ALA A 1 91 ? -4.493 -16.147 8.683 1.00 89.44 91 ALA A CA 1
ATOM 630 C C . ALA A 1 91 ? -3.245 -16.093 7.784 1.00 89.44 91 ALA A C 1
ATOM 632 O O . ALA A 1 91 ? -2.134 -15.938 8.282 1.00 89.44 91 ALA A O 1
ATOM 633 N N . ILE A 1 92 ? -3.446 -16.171 6.465 1.00 89.50 92 ILE A N 1
ATOM 634 C CA . ILE A 1 92 ? -2.424 -15.991 5.434 1.00 89.50 92 ILE A CA 1
ATOM 635 C C . ILE A 1 92 ? -2.954 -14.953 4.454 1.00 89.50 92 ILE A C 1
ATOM 637 O O . ILE A 1 92 ? -4.059 -15.096 3.943 1.00 89.50 92 ILE A O 1
ATOM 641 N N . ASN A 1 93 ? -2.165 -13.917 4.202 1.00 90.12 93 ASN A N 1
ATOM 642 C CA . ASN A 1 93 ? -2.499 -12.847 3.274 1.00 90.12 93 ASN A CA 1
ATOM 643 C C . ASN A 1 93 ? -1.528 -12.883 2.102 1.00 90.12 93 ASN A C 1
ATOM 645 O O . ASN A 1 93 ? -0.352 -13.198 2.287 1.00 90.12 93 ASN A O 1
ATOM 649 N N . ILE A 1 94 ? -2.019 -12.551 0.914 1.00 90.00 94 ILE A N 1
ATOM 650 C CA . ILE A 1 94 ? -1.253 -12.581 -0.331 1.00 90.00 94 ILE A CA 1
ATOM 651 C C . ILE A 1 94 ? -1.149 -11.156 -0.860 1.00 90.00 94 ILE A C 1
ATOM 653 O O . ILE A 1 94 ? -2.169 -10.520 -1.132 1.00 90.00 94 ILE A O 1
ATOM 657 N N . LEU A 1 95 ? 0.079 -10.668 -1.011 1.00 91.88 95 LEU A N 1
ATOM 658 C CA . LEU A 1 95 ? 0.387 -9.405 -1.668 1.00 91.88 95 LEU A CA 1
ATOM 659 C C . LEU A 1 95 ? 0.967 -9.705 -3.047 1.00 91.88 95 LEU A C 1
ATOM 661 O O . LEU A 1 95 ? 1.986 -10.383 -3.151 1.00 91.88 95 LEU A O 1
ATOM 665 N N . ASN A 1 96 ? 0.332 -9.165 -4.081 1.00 89.31 96 ASN A N 1
ATOM 666 C CA . ASN A 1 96 ? 0.838 -9.181 -5.448 1.00 89.31 96 ASN A CA 1
ATOM 667 C C . ASN A 1 96 ? 1.118 -7.748 -5.883 1.00 89.31 96 ASN A C 1
ATOM 669 O O . ASN A 1 96 ? 0.306 -6.866 -5.616 1.00 89.31 96 ASN A O 1
ATOM 673 N N . VAL A 1 97 ? 2.232 -7.527 -6.568 1.00 88.56 97 VAL A N 1
ATOM 674 C CA . VAL A 1 97 ? 2.633 -6.247 -7.154 1.00 88.56 97 VAL A CA 1
ATOM 675 C C . VAL A 1 97 ? 3.142 -6.526 -8.558 1.00 88.56 97 VAL A C 1
ATOM 677 O O . VAL A 1 97 ? 3.914 -7.457 -8.763 1.00 88.56 97 VAL A O 1
ATOM 680 N N . ALA A 1 98 ? 2.728 -5.733 -9.531 1.00 87.38 98 ALA A N 1
ATOM 681 C CA . ALA A 1 98 ? 3.196 -5.830 -10.898 1.00 87.38 98 ALA A CA 1
ATOM 682 C C . ALA A 1 98 ? 3.425 -4.443 -11.481 1.00 87.38 98 ALA A C 1
ATOM 684 O O . ALA A 1 98 ? 2.810 -3.454 -11.072 1.00 87.38 98 ALA A O 1
ATOM 685 N N . GLY A 1 99 ? 4.296 -4.371 -12.476 1.00 88.88 99 GLY A N 1
ATOM 686 C CA . GLY A 1 99 ? 4.674 -3.108 -13.082 1.00 88.88 99 GLY A CA 1
ATOM 687 C C . GLY A 1 99 ? 5.630 -3.275 -14.244 1.00 88.88 99 GLY A C 1
ATOM 688 O O . GLY A 1 99 ? 5.948 -4.389 -14.651 1.00 88.88 99 GLY A O 1
ATOM 689 N N . TYR A 1 100 ? 6.104 -2.143 -14.742 1.00 87.44 100 TYR A N 1
ATOM 690 C CA . TYR A 1 100 ? 7.228 -2.046 -15.656 1.00 87.44 100 TYR A CA 1
ATOM 691 C C . TYR A 1 100 ? 8.443 -1.504 -14.911 1.00 87.44 100 TYR A C 1
ATOM 693 O O . TYR A 1 100 ? 8.316 -0.599 -14.090 1.00 87.44 100 TYR A O 1
ATOM 701 N N . THR A 1 101 ? 9.627 -2.014 -15.222 1.00 85.94 101 THR A N 1
ATOM 702 C CA . THR A 1 101 ? 10.895 -1.457 -14.748 1.00 85.94 101 THR A CA 1
ATOM 703 C C . THR A 1 101 ? 11.809 -1.146 -15.926 1.00 85.94 101 THR A C 1
ATOM 705 O O . THR A 1 101 ? 11.821 -1.865 -16.924 1.00 85.94 101 THR A O 1
ATOM 708 N N . GLY A 1 102 ? 12.604 -0.085 -15.804 1.00 81.44 102 GLY A N 1
ATOM 709 C CA . GLY A 1 102 ? 13.718 0.207 -16.708 1.00 81.44 102 GLY A CA 1
ATOM 710 C C . GLY A 1 102 ? 14.953 -0.675 -16.493 1.00 81.44 102 GLY A C 1
ATOM 711 O O . GLY A 1 102 ? 15.931 -0.551 -17.228 1.00 81.44 102 GLY A O 1
ATOM 712 N N . GLY A 1 103 ? 14.917 -1.554 -15.486 1.00 73.88 103 GLY A N 1
ATOM 713 C CA . GLY A 1 103 ? 15.919 -2.583 -15.228 1.00 73.88 103 GLY A CA 1
ATOM 714 C C . GLY A 1 103 ? 16.869 -2.323 -14.053 1.00 73.88 103 GLY A C 1
ATOM 715 O O . GLY A 1 103 ? 17.645 -3.208 -13.709 1.00 73.88 103 GLY A O 1
ATOM 716 N N . ARG A 1 104 ? 16.837 -1.141 -13.424 1.00 77.06 104 ARG A N 1
ATOM 717 C CA . ARG A 1 104 ? 17.693 -0.767 -12.274 1.00 77.06 104 ARG A CA 1
ATOM 718 C C . ARG A 1 104 ? 16.944 0.053 -11.215 1.00 77.06 104 ARG A C 1
ATOM 720 O O . ARG A 1 104 ? 17.536 0.916 -10.570 1.00 77.06 104 ARG A O 1
ATOM 727 N N . GLY A 1 105 ? 15.637 -0.161 -11.091 1.00 77.06 105 GLY A N 1
ATOM 728 C CA . GLY A 1 105 ? 14.792 0.511 -10.102 1.00 77.06 105 GLY A CA 1
ATOM 729 C C . GLY A 1 105 ? 14.509 -0.364 -8.884 1.00 77.06 105 GLY A C 1
ATOM 730 O O . GLY A 1 105 ? 14.702 -1.579 -8.919 1.00 77.06 105 GLY A O 1
ATOM 731 N N . SER A 1 106 ? 14.007 0.247 -7.816 1.00 81.62 106 SER A N 1
ATOM 732 C CA . SER A 1 106 ? 13.525 -0.458 -6.628 1.00 81.62 106 SER A CA 1
ATOM 733 C C . SER A 1 106 ? 12.167 0.081 -6.197 1.00 81.62 106 SER A C 1
ATOM 735 O O . SER A 1 106 ? 11.812 1.225 -6.482 1.00 81.62 106 SER A O 1
ATOM 737 N N . PHE A 1 107 ? 11.398 -0.755 -5.510 1.00 86.81 107 PHE A N 1
ATOM 738 C CA . PHE A 1 107 ? 10.182 -0.342 -4.829 1.00 86.81 107 PHE A CA 1
ATOM 739 C C . PHE A 1 107 ? 10.148 -0.953 -3.431 1.00 86.81 107 PHE A C 1
ATOM 741 O O . PHE A 1 107 ? 10.824 -1.944 -3.152 1.00 86.81 107 PHE A O 1
ATOM 748 N N . ALA A 1 108 ? 9.378 -0.341 -2.543 1.00 86.25 108 ALA A N 1
ATOM 749 C CA . ALA A 1 108 ? 9.219 -0.766 -1.164 1.00 86.25 108 ALA A CA 1
ATOM 750 C C . ALA A 1 108 ? 7.802 -0.464 -0.679 1.00 86.25 108 ALA A C 1
ATOM 752 O O . ALA A 1 108 ? 6.998 0.157 -1.374 1.00 86.25 108 ALA A O 1
ATOM 753 N N . GLY A 1 109 ? 7.492 -0.891 0.537 1.00 86.94 109 GLY A N 1
ATOM 754 C CA . GLY A 1 109 ? 6.229 -0.548 1.156 1.00 86.94 109 GLY A CA 1
ATOM 755 C C . GLY A 1 109 ? 6.143 -0.935 2.614 1.00 86.94 109 GLY A C 1
ATOM 756 O O . GLY A 1 109 ? 6.992 -1.648 3.151 1.00 86.94 109 GLY A O 1
ATOM 757 N N . THR A 1 110 ? 5.087 -0.449 3.246 1.00 89.31 110 THR A N 1
ATOM 758 C CA . THR A 1 110 ? 4.761 -0.710 4.642 1.00 89.31 110 THR A CA 1
ATOM 759 C C . THR A 1 110 ? 3.284 -1.050 4.762 1.00 89.31 110 THR A C 1
ATOM 761 O O . THR A 1 110 ? 2.433 -0.456 4.101 1.00 89.31 110 THR A O 1
ATOM 764 N N . LEU A 1 111 ? 2.984 -2.026 5.616 1.00 92.00 111 LEU A N 1
ATOM 765 C CA . LEU A 1 111 ? 1.629 -2.396 6.005 1.00 92.00 111 LEU A CA 1
ATOM 766 C C . LEU A 1 111 ? 1.541 -2.300 7.528 1.00 92.00 111 LEU A C 1
ATOM 768 O O . LEU A 1 111 ? 2.379 -2.854 8.240 1.00 92.00 111 LEU A O 1
ATOM 772 N N . SER A 1 112 ? 0.521 -1.603 8.011 1.00 90.38 112 SER A N 1
ATOM 773 C CA . SER A 1 112 ? 0.260 -1.372 9.427 1.00 90.38 112 SER A CA 1
ATOM 774 C C . SER A 1 112 ? -1.056 -2.028 9.809 1.00 90.38 112 SER A C 1
ATOM 776 O O . SER A 1 112 ? -2.082 -1.809 9.162 1.00 90.38 112 SER A O 1
ATOM 778 N N . PHE A 1 113 ? -1.041 -2.809 10.887 1.00 89.06 113 PHE A N 1
ATOM 779 C CA . PHE A 1 113 ? -2.191 -3.594 11.326 1.00 89.06 113 PHE A CA 1
ATOM 780 C C . PHE A 1 113 ? -2.643 -3.168 12.717 1.00 89.06 113 PHE A C 1
ATOM 782 O O . PHE A 1 113 ? -1.825 -2.948 13.610 1.00 89.06 113 PHE A O 1
ATOM 789 N N . GLY A 1 114 ? -3.955 -3.105 12.905 1.00 87.62 114 GLY A N 1
ATOM 790 C CA . GLY A 1 114 ? -4.591 -2.839 14.184 1.00 87.62 114 GLY A CA 1
ATOM 791 C C . GLY A 1 114 ? -5.642 -3.895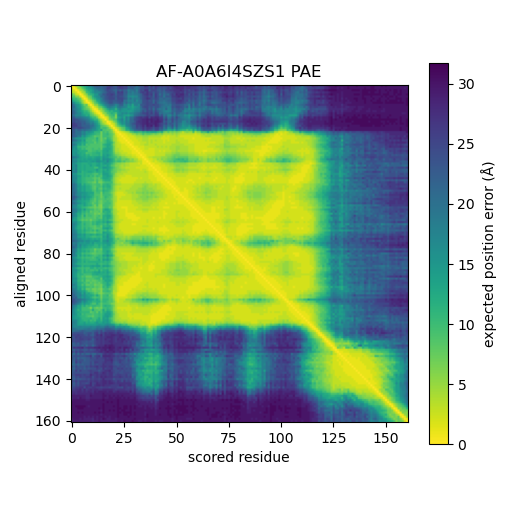 14.483 1.00 87.62 114 GLY A C 1
ATOM 792 O O . GLY A 1 114 ? -6.305 -4.416 13.585 1.00 87.62 114 GLY A O 1
ATOM 793 N N . LYS A 1 115 ? -5.822 -4.219 15.763 1.00 86.44 115 LYS A N 1
ATOM 794 C CA . LYS A 1 115 ? -6.996 -4.982 16.185 1.00 86.44 115 LYS A CA 1
ATOM 795 C C . LYS A 1 115 ? -8.226 -4.113 15.932 1.00 86.44 115 LYS A C 1
ATOM 797 O O . LYS A 1 115 ? -8.248 -2.969 16.381 1.00 86.44 115 LYS A O 1
ATOM 802 N N . VAL A 1 116 ? -9.252 -4.660 15.277 1.00 74.75 116 VAL A N 1
ATOM 803 C CA . VAL A 1 116 ? -10.560 -3.997 15.229 1.00 74.75 116 VAL A CA 1
ATOM 804 C C . VAL A 1 116 ? -11.128 -4.021 16.640 1.00 74.75 116 VAL A C 1
ATOM 806 O O . VAL A 1 116 ? -11.720 -5.006 17.083 1.00 74.75 116 VAL A O 1
ATOM 809 N N . VAL A 1 117 ? -10.892 -2.947 17.380 1.00 66.62 117 VAL A N 1
ATOM 810 C CA . VAL A 1 117 ? -11.674 -2.639 18.564 1.00 66.62 117 VAL A CA 1
ATOM 811 C C . VAL A 1 117 ? -12.928 -2.000 17.998 1.00 66.62 117 VAL A C 1
ATOM 813 O O . VAL A 1 117 ? -12.908 -0.842 17.592 1.00 66.62 117 VAL A O 1
ATOM 816 N N . ARG A 1 118 ? -14.006 -2.783 17.872 1.00 62.88 118 ARG A N 1
ATOM 817 C CA . ARG A 1 118 ? -15.331 -2.161 17.808 1.00 62.88 118 ARG A CA 1
ATOM 818 C C . ARG A 1 118 ? -15.383 -1.270 19.043 1.00 62.88 118 ARG A C 1
ATOM 820 O O . ARG A 1 118 ? -15.075 -1.785 20.121 1.00 62.88 118 ARG A O 1
ATOM 827 N N . GLU A 1 119 ? -15.618 0.032 18.847 1.00 63.22 119 GLU A N 1
ATOM 828 C CA . GLU A 1 119 ? -15.860 0.990 19.933 1.00 63.22 119 GLU A CA 1
ATOM 829 C C . GLU A 1 119 ? -16.590 0.239 21.047 1.00 63.22 119 GLU A C 1
ATOM 831 O O . GLU A 1 119 ? -17.577 -0.444 20.732 1.00 63.22 119 GLU A O 1
ATOM 836 N N . PRO A 1 120 ? -16.072 0.232 22.290 1.00 58.09 120 PRO A N 1
ATOM 837 C CA . PRO A 1 120 ? -16.832 -0.360 23.369 1.00 58.09 120 PRO A CA 1
ATOM 838 C C . PRO A 1 120 ? -18.167 0.363 23.316 1.00 58.09 120 PRO A C 1
ATOM 840 O O . PRO A 1 120 ? -18.180 1.591 23.375 1.00 58.09 120 PRO A O 1
ATOM 843 N N . GLU A 1 121 ? -19.260 -0.373 23.102 1.00 61.88 121 GLU A N 1
ATOM 844 C CA . GLU A 1 121 ? -20.592 0.184 23.282 1.00 61.88 121 GLU A CA 1
ATOM 845 C C . GLU A 1 121 ? -20.515 0.924 24.611 1.00 61.88 121 GLU A C 1
ATOM 847 O O . GLU A 1 121 ? -20.239 0.289 25.635 1.00 61.88 121 GLU A O 1
ATOM 852 N N . LEU A 1 122 ? -20.562 2.266 24.570 1.00 63.78 122 LEU A N 1
ATOM 853 C CA . LEU A 1 122 ? -20.441 3.078 25.776 1.00 63.78 122 LEU A CA 1
ATOM 854 C C . LEU A 1 122 ? -21.408 2.440 26.759 1.00 63.78 122 LEU A C 1
ATOM 856 O O . LEU A 1 122 ? -22.567 2.313 26.357 1.00 63.78 122 LEU A O 1
ATOM 860 N N . PRO A 1 123 ? -20.961 1.962 27.940 1.00 63.41 123 PRO A N 1
ATOM 861 C CA . PRO A 1 123 ? -21.807 1.165 28.809 1.00 63.41 123 PRO A CA 1
ATOM 862 C C . PRO A 1 123 ? -23.099 1.936 29.029 1.00 63.41 123 PRO A C 1
ATOM 864 O O . PRO A 1 123 ? -23.110 2.937 29.749 1.00 63.41 123 PRO A O 1
ATOM 867 N N . VAL A 1 124 ? -24.165 1.542 28.327 1.00 73.50 124 VAL A N 1
ATOM 868 C CA . VAL A 1 124 ? -25.469 2.159 28.513 1.00 73.50 124 VAL A CA 1
ATOM 869 C C . VAL A 1 124 ? -25.779 1.811 29.953 1.00 73.50 124 VAL A C 1
ATOM 871 O O . VAL A 1 124 ? -25.771 0.617 30.266 1.00 73.50 124 VAL A O 1
ATOM 874 N N . PRO A 1 125 ? -25.955 2.804 30.847 1.00 71.44 125 PRO A N 1
ATOM 875 C CA . PRO A 1 125 ? -26.122 2.499 32.251 1.00 71.44 125 PRO A CA 1
ATOM 876 C C . PRO A 1 125 ? -27.263 1.498 32.352 1.00 71.44 125 PRO A C 1
ATOM 878 O O . PRO A 1 125 ? -28.341 1.724 31.793 1.00 71.44 125 PRO A O 1
ATOM 881 N N . GLU A 1 126 ? -26.986 0.348 32.958 1.00 83.12 126 GLU A N 1
ATOM 882 C CA . GLU A 1 126 ? -27.967 -0.723 33.024 1.00 83.12 126 GLU A CA 1
ATOM 883 C C . GLU A 1 126 ? -29.224 -0.183 33.724 1.00 83.12 126 GLU A C 1
ATOM 885 O O . GLU A 1 126 ? -29.127 0.762 34.517 1.00 83.12 126 GLU A O 1
ATOM 890 N N . PRO A 1 127 ? -30.422 -0.747 33.498 1.00 81.81 127 PRO A N 1
ATOM 891 C CA . PRO A 1 127 ? -31.636 -0.308 34.195 1.00 81.81 127 PRO A CA 1
ATOM 892 C C . PRO A 1 127 ? -31.455 -0.206 35.727 1.00 81.81 127 PRO A C 1
ATOM 894 O O . PRO A 1 127 ? -32.060 0.648 36.382 1.00 81.81 127 PRO A O 1
ATOM 897 N N . ALA A 1 128 ? -30.552 -1.015 36.295 1.00 83.69 128 ALA A N 1
ATOM 898 C CA . ALA A 1 128 ? -30.104 -0.944 37.686 1.00 83.69 128 ALA A CA 1
ATOM 899 C C . ALA A 1 128 ? -29.412 0.389 38.057 1.00 83.69 128 ALA A C 1
ATOM 901 O O . ALA A 1 128 ? -29.641 0.941 39.130 1.00 83.69 128 ALA A O 1
ATOM 902 N N . THR A 1 129 ? -28.589 0.959 37.179 1.00 87.62 129 THR A N 1
ATOM 903 C CA . THR A 1 129 ? -27.909 2.239 37.420 1.00 87.62 129 THR A CA 1
ATOM 904 C C . THR A 1 129 ? -28.896 3.406 37.444 1.00 87.62 129 THR A C 1
ATOM 906 O O . THR A 1 129 ? -28.837 4.249 38.342 1.00 87.62 129 THR A O 1
ATOM 909 N N . TRP A 1 130 ? -29.858 3.431 36.516 1.00 91.25 130 TRP A N 1
ATOM 910 C CA . TRP A 1 130 ? -30.903 4.462 36.488 1.00 91.25 130 TRP A CA 1
ATOM 911 C C . TRP A 1 130 ? -31.802 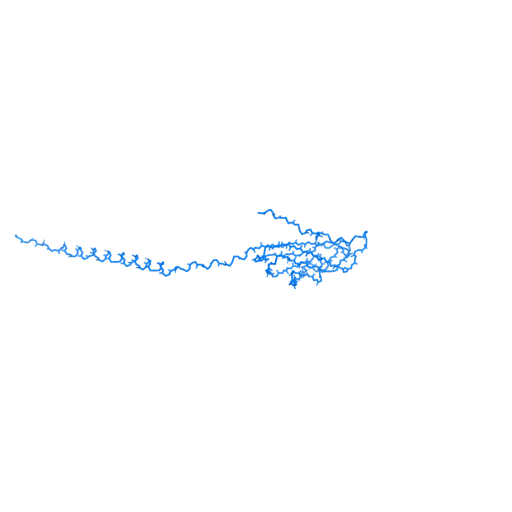4.390 37.717 1.00 91.25 130 TRP A C 1
ATOM 913 O O . TRP A 1 130 ? -32.134 5.413 38.316 1.00 91.25 130 TRP A O 1
ATOM 923 N N . THR A 1 131 ? -32.163 3.177 38.130 1.00 92.88 131 THR A N 1
ATOM 924 C CA . THR A 1 131 ? -32.972 2.973 39.334 1.00 92.88 131 THR A CA 1
ATOM 925 C C . THR A 1 131 ? -32.230 3.410 40.592 1.00 92.88 131 THR A C 1
ATOM 927 O O 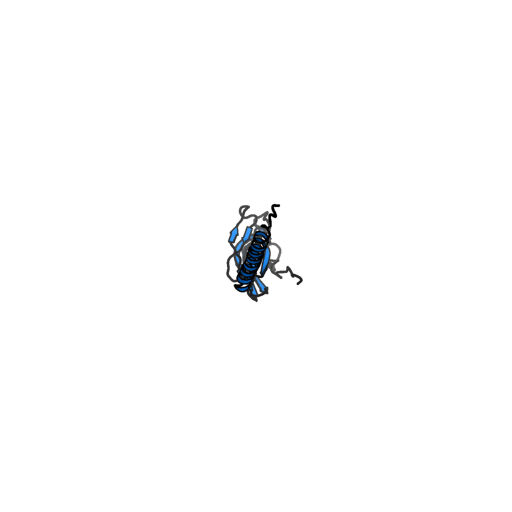. THR A 1 131 ? -32.817 4.127 41.399 1.00 92.88 131 THR A O 1
ATOM 930 N N . MET A 1 132 ? -30.938 3.103 40.739 1.00 92.25 132 MET A N 1
ATOM 931 C CA . MET A 1 132 ? -30.137 3.591 41.872 1.00 92.25 132 MET A CA 1
ATOM 932 C C . MET A 1 132 ? -30.033 5.120 41.904 1.00 92.25 132 MET A C 1
ATOM 934 O O . MET A 1 132 ? -30.147 5.719 42.974 1.00 92.25 132 MET A O 1
ATOM 938 N N . MET A 1 133 ? -29.894 5.767 40.742 1.00 93.75 133 MET A N 1
ATOM 939 C CA . MET A 1 133 ? -29.889 7.228 40.649 1.00 93.75 133 MET A CA 1
ATOM 940 C C . MET A 1 133 ? -31.231 7.823 41.106 1.00 93.75 133 MET A C 1
ATOM 942 O O . MET A 1 133 ? -31.263 8.727 41.944 1.00 93.75 133 MET A O 1
ATOM 946 N N . ILE A 1 134 ? -32.345 7.290 40.596 1.00 95.12 134 ILE A N 1
ATOM 947 C CA . ILE A 1 134 ? -33.699 7.742 40.946 1.00 95.12 134 ILE A CA 1
ATOM 948 C C . 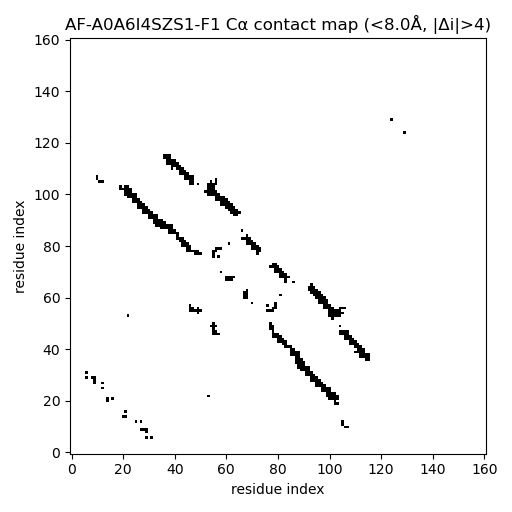ILE A 1 134 ? -33.972 7.532 42.440 1.00 95.12 134 ILE A C 1
ATOM 950 O O . ILE A 1 134 ? -34.457 8.443 43.111 1.00 95.12 134 ILE A O 1
ATOM 954 N N . VAL A 1 135 ? -33.622 6.363 42.980 1.00 96.12 135 VAL A N 1
ATOM 955 C CA . VAL A 1 135 ? -33.775 6.048 44.406 1.00 96.12 135 VAL A CA 1
ATOM 956 C C . VAL A 1 135 ? -32.931 6.992 45.263 1.00 96.12 135 VAL A C 1
ATOM 958 O O . VAL A 1 135 ? -33.443 7.543 46.239 1.00 96.12 135 VAL A O 1
ATOM 961 N N . GLY A 1 136 ? -31.678 7.253 44.880 1.00 95.00 136 GLY A N 1
ATOM 962 C CA . GLY A 1 136 ? -30.806 8.201 45.574 1.00 95.00 136 GLY A CA 1
ATOM 963 C C . GLY A 1 136 ? -31.422 9.599 45.671 1.00 95.00 136 GLY A C 1
ATOM 964 O O . GLY A 1 136 ? -31.488 10.181 46.758 1.00 95.00 136 GLY A O 1
ATOM 965 N N . PHE A 1 137 ? -31.962 10.117 44.564 1.00 96.12 137 PHE A N 1
ATOM 966 C CA . PHE A 1 137 ? -32.644 11.414 44.559 1.00 96.12 137 PHE A CA 1
ATOM 967 C C . PHE A 1 137 ? -33.955 11.410 45.353 1.00 96.12 137 PHE A C 1
ATOM 969 O O . PHE A 1 137 ? -34.238 12.378 46.065 1.00 96.12 137 PHE A O 1
ATOM 976 N N . ALA A 1 138 ? -34.734 10.328 45.293 1.00 94.75 138 ALA A N 1
ATOM 977 C CA . ALA A 1 138 ? -35.971 10.195 46.057 1.00 94.75 138 ALA A CA 1
ATOM 978 C C . ALA A 1 138 ? -35.712 10.235 47.573 1.00 94.75 138 ALA A C 1
ATOM 980 O O . ALA A 1 138 ? -36.392 10.963 48.302 1.00 94.75 138 ALA A O 1
ATOM 981 N N . VAL A 1 139 ? -34.689 9.514 48.046 1.00 96.25 139 VAL A N 1
ATOM 982 C CA . VAL A 1 139 ? -34.288 9.494 49.461 1.00 96.25 139 VAL A CA 1
ATOM 983 C C . VAL A 1 139 ? -33.827 10.878 49.921 1.00 96.25 139 VAL A C 1
ATOM 985 O O . VAL A 1 139 ? -34.295 11.373 50.952 1.00 96.25 139 VAL A O 1
ATOM 988 N N . LEU A 1 140 ? -32.961 11.541 49.146 1.00 94.44 140 LEU A N 1
ATOM 989 C CA . LEU A 1 140 ? -32.477 12.889 49.461 1.00 94.44 140 LEU A CA 1
ATOM 990 C C . LEU A 1 140 ? -33.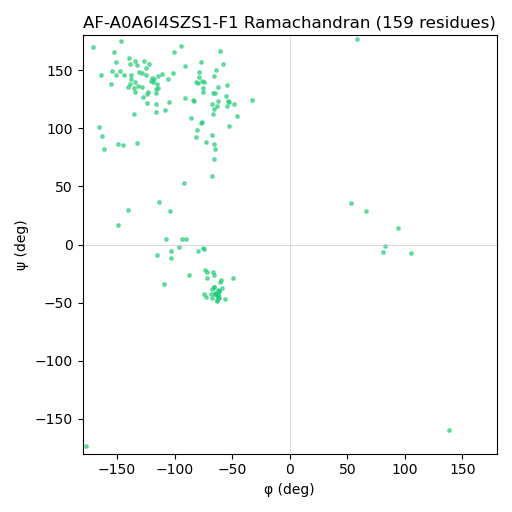623 13.912 49.514 1.00 94.44 140 LEU A C 1
ATOM 992 O O . LEU A 1 140 ? -33.718 14.691 50.467 1.00 94.44 140 LEU A O 1
ATOM 996 N N . GLY A 1 141 ? -34.526 13.890 48.530 1.00 93.44 141 GLY A N 1
ATOM 997 C CA . GLY A 1 141 ? -35.686 14.782 48.481 1.00 93.44 141 GLY A CA 1
ATOM 998 C C . GLY A 1 141 ? -36.644 14.576 49.659 1.00 93.44 141 GLY A C 1
ATOM 999 O O . GLY A 1 141 ? -37.091 15.543 50.283 1.00 93.44 141 GLY A O 1
ATOM 1000 N N . PHE A 1 142 ? -36.914 13.320 50.025 1.00 93.12 142 PHE A N 1
ATOM 1001 C CA . PHE A 1 142 ? -37.773 12.987 51.161 1.00 93.12 142 PHE A CA 1
ATOM 1002 C C . PHE A 1 142 ? -37.176 13.443 52.502 1.00 93.12 142 PHE A C 1
ATOM 1004 O O . PHE A 1 142 ? -37.876 14.035 53.332 1.00 93.12 142 PHE A O 1
ATOM 1011 N N . ALA A 1 143 ? -35.869 13.246 52.696 1.00 91.62 143 ALA A N 1
ATOM 1012 C CA . ALA A 1 143 ? -35.165 13.689 53.897 1.00 91.62 143 ALA A CA 1
ATOM 1013 C C . ALA A 1 143 ? -35.221 15.218 54.076 1.00 91.62 143 ALA A C 1
ATOM 1015 O O . ALA A 1 143 ? -35.431 15.708 55.190 1.00 91.62 143 ALA A O 1
ATOM 1016 N N . MET A 1 144 ? -35.096 15.991 52.991 1.00 90.81 144 MET A N 1
ATOM 1017 C CA . MET A 1 144 ? -35.213 17.454 53.040 1.00 90.81 144 MET A CA 1
ATOM 1018 C C . MET A 1 144 ? -36.622 17.926 53.421 1.00 90.81 144 MET A C 1
ATOM 1020 O O . MET A 1 144 ? -36.757 18.909 54.154 1.00 90.81 144 MET A O 1
ATOM 1024 N N . ARG A 1 145 ? -37.669 17.226 52.967 1.00 87.50 145 ARG A N 1
ATOM 1025 C CA . ARG A 1 145 ? -39.067 17.586 53.252 1.00 87.50 145 ARG A CA 1
ATOM 1026 C C . ARG A 1 145 ? -39.406 17.403 54.735 1.00 87.50 145 ARG A C 1
ATOM 1028 O O . ARG A 1 145 ? -39.871 18.347 55.367 1.00 87.50 145 ARG A O 1
ATOM 1035 N N . ARG A 1 146 ? -39.015 16.272 55.337 1.00 82.25 146 ARG A N 1
ATOM 1036 C CA . ARG A 1 146 ? -39.237 15.997 56.774 1.00 82.25 146 ARG A CA 1
ATOM 1037 C C . ARG A 1 146 ? -38.567 17.000 57.718 1.00 82.25 146 ARG A C 1
ATOM 1039 O O . ARG A 1 146 ? -39.090 17.289 58.792 1.00 82.25 146 ARG A O 1
ATOM 1046 N N . ARG A 1 147 ? -37.416 17.563 57.333 1.00 76.69 147 ARG A N 1
ATOM 1047 C CA . ARG A 1 147 ? -36.715 18.577 58.147 1.00 76.69 147 ARG A CA 1
ATOM 1048 C C . ARG A 1 147 ? -37.426 19.933 58.155 1.00 76.69 147 ARG A C 1
ATOM 1050 O O . ARG A 1 147 ? -37.225 20.699 59.096 1.00 76.69 147 ARG A O 1
ATOM 1057 N N . LYS A 1 148 ? -38.245 20.236 57.139 1.00 67.75 148 LYS A N 1
ATOM 1058 C CA . LYS A 1 148 ? -39.064 21.458 57.105 1.00 67.75 148 LYS A CA 1
ATOM 1059 C C . LYS A 1 148 ? -40.253 21.354 58.062 1.00 67.75 148 LYS A C 1
ATOM 1061 O O . LYS A 1 148 ? -40.469 22.280 58.842 1.00 67.75 148 LYS A O 1
ATOM 1066 N N . ASP A 1 149 ? -40.923 20.205 58.099 1.00 64.94 149 ASP A N 1
ATOM 1067 C CA . ASP A 1 149 ? -42.092 19.986 58.964 1.00 64.94 149 ASP A CA 1
ATOM 1068 C C . ASP A 1 149 ? -41.723 20.024 60.460 1.00 64.94 149 ASP A C 1
ATOM 1070 O O . ASP A 1 149 ? -42.424 20.627 61.272 1.00 64.94 149 ASP A O 1
ATOM 1074 N N . ALA A 1 150 ? -40.545 19.504 60.826 1.00 60.69 150 ALA A N 1
ATOM 1075 C CA . ALA A 1 150 ? -40.041 19.549 62.202 1.00 60.69 150 ALA A CA 1
ATOM 1076 C C . ALA A 1 150 ? -39.714 20.971 62.714 1.00 60.69 150 ALA A C 1
ATOM 1078 O O . ALA A 1 150 ? -39.718 21.206 63.923 1.00 60.69 150 ALA A O 1
ATOM 1079 N N . LYS A 1 151 ? -39.430 21.938 61.825 1.00 57.50 151 LYS A N 1
ATOM 1080 C CA . LYS A 1 151 ? -39.183 23.343 62.210 1.00 57.50 151 LYS A CA 1
ATOM 1081 C C . LYS A 1 151 ? -40.464 24.180 62.284 1.00 57.50 151 LYS A C 1
ATOM 1083 O O . LYS A 1 151 ? -40.491 25.139 63.052 1.00 57.50 151 LYS A O 1
ATOM 1088 N N . ALA A 1 152 ? -41.514 23.817 61.545 1.00 58.44 152 ALA A N 1
ATOM 1089 C CA . ALA A 1 152 ? -42.803 24.513 61.574 1.00 58.44 152 ALA A CA 1
ATOM 1090 C C . ALA A 1 152 ? -43.594 24.260 62.876 1.00 58.44 152 ALA A C 1
ATOM 1092 O O . ALA A 1 152 ? -44.304 25.146 63.338 1.00 58.44 152 ALA A O 1
ATOM 1093 N N . GLY A 1 153 ? -43.411 23.103 63.526 1.00 57.19 153 GLY A N 1
ATOM 1094 C CA . GLY A 1 153 ? -44.084 22.765 64.790 1.00 57.19 153 GLY A CA 1
ATOM 1095 C C . GLY A 1 153 ? -43.486 23.387 66.064 1.00 57.19 153 GLY A C 1
ATOM 1096 O O . GLY A 1 153 ? -44.059 23.233 67.137 1.00 57.19 153 GLY A O 1
ATOM 1097 N N . ARG A 1 154 ? -42.341 24.087 65.988 1.00 58.66 154 ARG A N 1
ATOM 1098 C CA . ARG A 1 154 ? -41.608 24.610 67.166 1.00 58.66 154 ARG A CA 1
ATOM 1099 C C . ARG A 1 154 ? -41.591 26.140 67.255 1.00 58.66 154 ARG A C 1
ATOM 1101 O O . ARG A 1 154 ? -40.595 26.737 67.660 1.00 58.66 154 ARG A O 1
ATOM 1108 N N . ARG A 1 155 ? -42.687 26.789 66.869 1.00 59.16 155 ARG A N 1
ATOM 1109 C CA . ARG A 1 155 ? -42.949 28.208 67.146 1.00 59.16 155 ARG A CA 1
ATOM 1110 C C . ARG A 1 155 ? -44.443 28.396 67.382 1.00 59.16 155 ARG A C 1
ATOM 1112 O O . ARG A 1 155 ? -45.136 28.701 66.434 1.00 59.16 155 ARG A O 1
ATOM 1119 N N . ILE A 1 156 ? -44.907 28.189 68.614 1.00 64.44 156 ILE A N 1
ATOM 1120 C CA . ILE A 1 156 ? -45.910 29.015 69.316 1.00 64.44 156 ILE A CA 1
ATOM 1121 C C . ILE A 1 156 ? -45.841 28.610 70.800 1.00 64.44 156 ILE A C 1
ATOM 1123 O O . ILE A 1 156 ? -46.358 27.578 71.217 1.00 64.44 156 ILE A O 1
ATOM 1127 N N . ARG A 1 157 ? -45.173 29.435 71.605 1.00 61.00 157 ARG A N 1
ATOM 1128 C CA . ARG A 1 157 ? -45.553 29.698 72.999 1.00 61.00 157 ARG A CA 1
ATOM 1129 C C . ARG A 1 157 ? -45.110 31.127 73.296 1.00 61.00 157 ARG A C 1
ATOM 1131 O O . ARG A 1 157 ? -43.972 31.374 73.677 1.00 61.00 157 ARG A O 1
ATOM 1138 N N . LEU A 1 158 ? -45.991 32.066 72.970 1.00 64.94 158 LEU A N 1
ATOM 1139 C CA . LEU A 1 158 ? -45.936 33.431 73.476 1.00 64.94 158 LEU A CA 1
ATOM 1140 C C . LEU A 1 158 ? -46.669 33.405 74.817 1.00 64.94 158 LEU A C 1
ATOM 1142 O O . LEU A 1 158 ? -47.880 33.205 74.842 1.00 64.94 158 LEU A O 1
ATOM 1146 N N . SER A 1 159 ? -45.922 33.534 75.912 1.00 60.31 159 SER A N 1
ATOM 1147 C CA . SER A 1 159 ? -46.494 33.846 77.221 1.00 60.31 159 SER A CA 1
ATOM 1148 C C . SER A 1 159 ? -46.670 35.358 77.309 1.00 60.31 159 SER A C 1
ATOM 1150 O O . SER A 1 159 ? -45.706 36.099 77.117 1.00 60.31 159 SER A O 1
ATOM 1152 N N . TYR A 1 160 ? -47.897 35.792 77.579 1.00 62.41 160 TYR A N 1
ATOM 1153 C CA . TYR A 1 160 ? -48.225 37.146 78.008 1.00 62.41 160 TYR A CA 1
ATOM 1154 C C . TYR A 1 160 ? -48.770 37.061 79.438 1.00 62.41 160 TYR A C 1
ATOM 1156 O O . TYR A 1 160 ? -49.607 36.195 79.699 1.00 62.41 160 TYR A O 1
ATOM 1164 N N . THR A 1 161 ? -48.277 37.981 80.279 1.00 64.12 161 THR A N 1
ATOM 1165 C CA . THR A 1 161 ? -48.611 38.287 81.691 1.00 64.12 161 THR A CA 1
ATOM 1166 C C . THR A 1 161 ? -48.372 37.216 82.744 1.00 64.12 161 THR A C 1
ATOM 1168 O O . THR A 1 161 ? -48.987 36.135 82.665 1.00 64.12 161 THR A O 1
#

Foldseek 3Di:
DDDPPDPPPQFDPPPVDDDQPAFFKDKDKGKDFDDFQKKFPWKKKKKDFDPDQLAFKDWPWKDKQNFTWDKDDPPVRRMMMTIGPMDGDDRMIMIMTMTGHSNNITMDMDIDIDRPPPPPPPPPPPPVNVVVVVVVVVVVVVVVVVVVVVVVVPDDDDDDD

Sequence (161 aa):
GTFQSGIGPLNQVSCDLGPTGCAGIFTASGTFAANPGWQLVGAALTTGPATAASNNINFTSATLNGIPFAFFSPDGGISEFGTIPPVMMQAINILNVAGYTGGRGSFAGTLSFGKVVREPELPVPEPATWTMMIVGFAVLGFAMRRRKDAKAGRRIRLSYT

Radius of gyration: 34.35 Å; Cα contacts (8 Å, |Δi|>4): 266; chains: 1; bounding box: 73×54×101 Å